Protein AF-A0AAP6B2T7-F1 (afdb_monomer_lite)

InterPro domains:
  IPR025153 Ead/Ea22-like protein [PF13935] (2-73)

Sequence (114 aa):
MSKIDYQALREASQNYQSTLAWYQENPDSPNAEQDCDAALAAFKREIRHREVDIIADLLDELEEVKQRIDEQESRTVKLPEPFKLAKSSSGLTYYYADEVNAALTAAGIRIEGE

Organism: Escherichia coli (NCBI:txid562)

Secondary structure (DSSP, 8-state):
-PPP-HHHHHHHHHHHHHHHHHHHH-TT-TTHHHHHHHHHHHHHHHHTT-HHHHHHHHHHHHHHHHHHHHHHHT----PPPPB--TT-TT---B--HHHHHHHHHHTT---S--

Radius of gyration: 27.39 Å; chains: 1; bounding box: 54×28×72 Å

Structure (mmCIF, N/CA/C/O backbone):
data_AF-A0AAP6B2T7-F1
#
_entry.id   AF-A0AAP6B2T7-F1
#
loop_
_atom_site.group_PDB
_atom_site.id
_atom_site.type_symbol
_atom_site.label_atom_id
_atom_site.label_alt_id
_atom_site.label_comp_id
_atom_site.label_asym_id
_atom_site.label_entity_id
_atom_site.label_seq_id
_atom_site.pdbx_PDB_ins_code
_atom_site.Cartn_x
_atom_site.Cartn_y
_atom_site.Cartn_z
_atom_site.occupancy
_atom_site.B_iso_or_equiv
_atom_site.auth_seq_id
_atom_site.auth_comp_id
_atom_site.auth_asym_id
_atom_site.auth_atom_id
_atom_site.pdbx_PDB_model_num
ATOM 1 N N . MET A 1 1 ? -6.205 -14.475 -16.520 1.00 48.47 1 MET A N 1
ATOM 2 C CA . MET A 1 1 ? -5.273 -13.327 -16.495 1.00 48.47 1 MET A CA 1
ATOM 3 C C . MET A 1 1 ? -3.991 -13.771 -15.807 1.00 48.47 1 MET A C 1
ATOM 5 O O . MET A 1 1 ? -4.085 -14.479 -14.813 1.00 48.47 1 MET A O 1
ATOM 9 N N . SER A 1 2 ? -2.806 -13.477 -16.357 1.00 58.38 2 SER A N 1
ATOM 10 C CA . SER A 1 2 ? -1.558 -13.808 -15.649 1.00 58.38 2 SER A CA 1
ATOM 11 C C . SER A 1 2 ? -1.433 -12.860 -14.461 1.00 58.38 2 SER A C 1
ATOM 13 O O . SER A 1 2 ? -1.486 -11.649 -14.655 1.00 58.38 2 SER A O 1
ATOM 15 N N . LYS A 1 3 ? -1.290 -13.423 -13.260 1.00 72.50 3 LYS A N 1
ATOM 16 C CA . LYS A 1 3 ? -1.132 -12.678 -12.009 1.00 72.50 3 LYS A CA 1
ATOM 17 C C . LYS A 1 3 ? 0.002 -11.654 -12.156 1.00 72.50 3 LYS A C 1
ATOM 19 O O . LYS A 1 3 ? 1.055 -12.000 -12.698 1.00 72.50 3 LYS A O 1
ATOM 24 N N . ILE A 1 4 ? -0.252 -10.404 -11.772 1.00 80.69 4 ILE A N 1
ATOM 25 C CA . ILE A 1 4 ? 0.774 -9.358 -11.700 1.00 80.69 4 ILE A CA 1
ATOM 26 C C . ILE A 1 4 ? 1.734 -9.737 -10.570 1.00 80.69 4 ILE A C 1
ATOM 28 O O . ILE A 1 4 ? 1.301 -10.130 -9.486 1.00 80.69 4 ILE A O 1
ATOM 32 N N . ASP A 1 5 ? 3.035 -9.667 -10.839 1.00 89.00 5 ASP A N 1
ATOM 33 C CA . ASP A 1 5 ? 4.061 -9.867 -9.820 1.00 89.00 5 ASP A CA 1
ATOM 34 C C . ASP A 1 5 ? 4.403 -8.512 -9.192 1.00 89.00 5 ASP A C 1
ATOM 36 O O . ASP A 1 5 ? 5.278 -7.782 -9.660 1.00 89.00 5 ASP A O 1
ATOM 40 N N . TYR A 1 6 ? 3.651 -8.141 -8.152 1.00 88.12 6 TYR A N 1
ATOM 41 C CA . TYR A 1 6 ? 3.850 -6.872 -7.448 1.00 88.12 6 TYR A CA 1
ATOM 42 C C . TYR A 1 6 ? 5.218 -6.775 -6.771 1.00 88.12 6 TYR A C 1
ATOM 44 O O . TYR A 1 6 ? 5.717 -5.667 -6.578 1.00 88.12 6 TYR A O 1
ATOM 52 N N . GLN A 1 7 ? 5.836 -7.907 -6.415 1.00 91.62 7 GLN A N 1
ATOM 53 C CA . GLN A 1 7 ? 7.166 -7.900 -5.820 1.00 91.62 7 GLN A CA 1
ATOM 54 C C . GLN A 1 7 ? 8.214 -7.537 -6.874 1.00 91.62 7 GLN A C 1
ATOM 56 O O . GLN A 1 7 ? 8.966 -6.587 -6.664 1.00 91.62 7 GLN A O 1
ATOM 61 N N . ALA A 1 8 ? 8.207 -8.213 -8.026 1.00 91.44 8 ALA A N 1
ATOM 62 C CA . ALA A 1 8 ? 9.114 -7.900 -9.130 1.00 91.44 8 ALA A CA 1
ATOM 63 C C . ALA A 1 8 ? 8.923 -6.461 -9.642 1.00 91.44 8 ALA A C 1
ATOM 65 O O . ALA A 1 8 ? 9.895 -5.733 -9.851 1.00 91.44 8 ALA A O 1
ATOM 66 N N . LEU A 1 9 ? 7.668 -6.006 -9.762 1.00 92.06 9 LEU A N 1
ATOM 67 C CA . LEU A 1 9 ? 7.348 -4.628 -10.142 1.00 92.06 9 LEU A CA 1
ATOM 68 C C . LEU A 1 9 ? 7.919 -3.614 -9.140 1.00 92.06 9 LEU A C 1
ATOM 70 O O . LEU A 1 9 ? 8.487 -2.594 -9.539 1.00 92.06 9 LEU A O 1
ATOM 74 N N . ARG A 1 10 ? 7.793 -3.898 -7.837 1.00 93.69 10 ARG A N 1
ATOM 75 C CA . ARG A 1 10 ? 8.327 -3.044 -6.773 1.00 93.69 10 ARG A CA 1
ATOM 76 C C . ARG A 1 10 ? 9.849 -2.994 -6.809 1.00 93.69 10 ARG A C 1
ATOM 78 O O . ARG A 1 10 ? 10.398 -1.896 -6.789 1.00 93.69 10 ARG A O 1
ATOM 85 N N . GLU A 1 11 ? 10.517 -4.136 -6.908 1.00 95.94 11 GLU A N 1
ATOM 86 C CA . GLU A 1 11 ? 11.979 -4.212 -6.997 1.00 95.94 11 GLU A CA 1
ATOM 87 C C . GLU A 1 11 ? 12.511 -3.445 -8.219 1.00 95.94 11 GLU A C 1
ATOM 89 O O . GLU A 1 11 ? 13.424 -2.626 -8.090 1.00 95.94 11 GLU A O 1
ATOM 94 N N . ALA A 1 12 ? 11.888 -3.616 -9.391 1.00 95.38 12 ALA A N 1
ATOM 95 C CA . ALA A 1 12 ? 12.267 -2.891 -10.602 1.00 95.38 12 ALA A CA 1
ATOM 96 C C . ALA A 1 12 ? 12.034 -1.373 -10.476 1.00 95.38 12 ALA A C 1
ATOM 98 O O . ALA A 1 12 ? 12.872 -0.583 -10.915 1.00 95.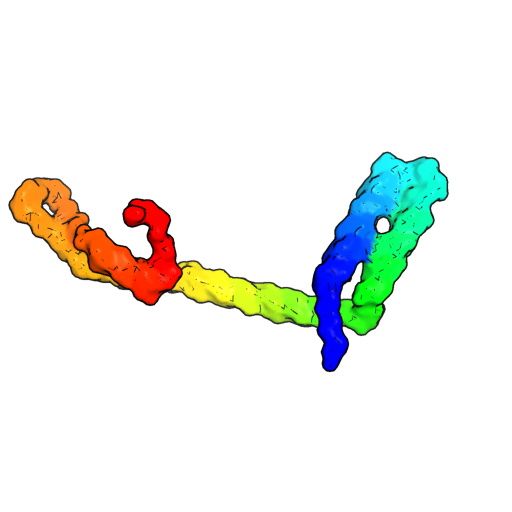38 12 ALA A O 1
ATOM 99 N N . SER A 1 13 ? 10.933 -0.958 -9.833 1.00 95.06 13 SER A N 1
ATOM 100 C CA . SER A 1 13 ? 10.644 0.459 -9.564 1.00 95.06 13 SER A CA 1
ATOM 101 C C . SER A 1 13 ? 11.682 1.098 -8.636 1.00 95.06 13 SER 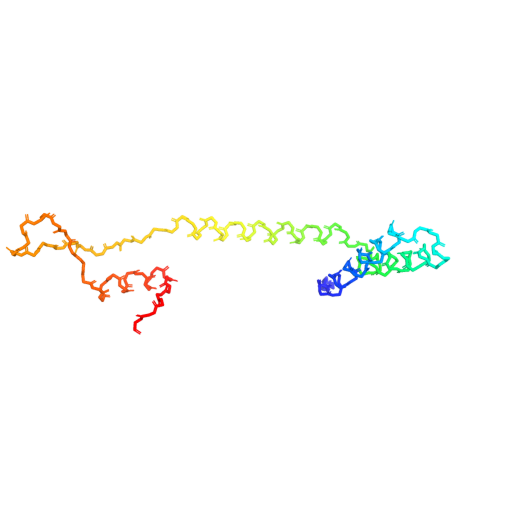A C 1
ATOM 103 O O . SER A 1 13 ? 12.157 2.198 -8.913 1.00 95.06 13 SER A O 1
ATOM 105 N N . GLN A 1 14 ? 12.085 0.390 -7.577 1.00 96.88 14 GLN A N 1
ATOM 106 C CA . GLN A 1 14 ? 13.089 0.847 -6.618 1.00 96.88 14 GLN A CA 1
ATOM 107 C C . GLN A 1 14 ? 14.466 0.957 -7.264 1.00 96.88 14 GLN A C 1
ATOM 109 O O . GLN A 1 14 ? 15.133 1.972 -7.088 1.00 96.88 14 GLN A O 1
ATOM 114 N N . ASN A 1 15 ? 14.862 -0.041 -8.057 1.00 96.56 15 ASN A N 1
ATOM 115 C CA . ASN A 1 15 ? 16.119 0.001 -8.795 1.00 96.56 15 ASN A CA 1
ATOM 116 C C . ASN A 1 15 ? 16.166 1.213 -9.738 1.00 96.56 15 ASN A C 1
ATOM 118 O O . ASN A 1 15 ? 17.103 2.000 -9.671 1.00 96.56 15 ASN A O 1
ATOM 122 N N . TYR A 1 16 ? 15.114 1.432 -10.538 1.00 96.38 16 TYR A N 1
ATOM 123 C CA . TYR A 1 16 ? 15.021 2.614 -11.400 1.00 96.38 16 TYR A CA 1
ATOM 124 C C . TYR A 1 16 ? 15.122 3.926 -10.612 1.00 96.38 16 TYR A C 1
ATOM 126 O O . TYR A 1 16 ? 15.890 4.805 -10.993 1.00 96.38 16 TYR A O 1
ATOM 134 N N . GLN A 1 17 ? 14.399 4.056 -9.497 1.00 96.81 17 GLN A N 1
ATOM 135 C CA . GLN A 1 17 ? 14.452 5.255 -8.656 1.00 96.81 17 GLN A CA 1
ATOM 136 C C . GLN A 1 17 ? 15.848 5.501 -8.072 1.00 96.81 17 GLN A C 1
ATOM 138 O O . GLN A 1 17 ? 16.319 6.637 -8.077 1.00 96.81 17 GLN A O 1
ATOM 143 N N . SER A 1 18 ? 16.524 4.454 -7.596 1.00 96.25 18 SER A N 1
ATOM 144 C CA . SER A 1 18 ? 17.889 4.554 -7.075 1.00 96.25 18 SER A CA 1
ATOM 145 C C . SER A 1 18 ? 18.892 4.941 -8.162 1.00 96.25 18 SER A C 1
ATOM 147 O O . SER A 1 18 ? 19.714 5.827 -7.938 1.00 96.25 18 SER A O 1
ATOM 149 N N . THR A 1 19 ? 18.810 4.336 -9.350 1.00 95.06 19 THR A N 1
ATOM 150 C CA . THR A 1 19 ? 19.701 4.672 -10.469 1.00 95.06 19 THR A CA 1
ATOM 151 C C . THR A 1 19 ? 19.439 6.080 -11.002 1.00 95.06 19 THR A C 1
ATOM 153 O O . THR A 1 19 ? 20.387 6.801 -11.300 1.00 95.06 19 THR A O 1
ATOM 156 N N . LEU A 1 20 ? 18.174 6.509 -11.060 1.00 94.50 20 LEU A N 1
ATOM 157 C CA . LEU A 1 20 ? 17.803 7.868 -11.452 1.00 94.50 20 LEU A CA 1
ATOM 158 C C . LEU A 1 20 ? 18.352 8.908 -10.469 1.00 94.50 20 LEU A C 1
ATOM 160 O O . LEU A 1 20 ? 18.917 9.909 -10.902 1.00 94.50 20 LEU A O 1
ATOM 164 N N . ALA A 1 21 ? 18.213 8.667 -9.162 1.00 95.31 21 ALA A N 1
ATOM 165 C CA . ALA A 1 21 ? 18.777 9.544 -8.139 1.00 95.31 21 ALA A CA 1
ATOM 166 C C . ALA A 1 21 ? 20.302 9.646 -8.286 1.00 95.31 21 ALA A C 1
ATOM 168 O O . ALA A 1 21 ? 20.855 10.743 -8.300 1.00 95.31 21 ALA A O 1
ATOM 169 N N . TRP A 1 22 ? 20.974 8.512 -8.501 1.00 93.44 22 TRP A N 1
ATOM 170 C CA . TRP A 1 22 ? 22.418 8.492 -8.708 1.00 93.44 22 TRP A CA 1
ATOM 171 C C . TRP A 1 22 ? 22.857 9.252 -9.968 1.00 93.44 22 TRP A C 1
ATOM 173 O O . TRP A 1 22 ? 23.825 10.010 -9.914 1.00 93.44 22 TRP A O 1
ATOM 183 N N . TYR A 1 23 ? 22.136 9.097 -11.084 1.00 92.38 23 TYR A N 1
ATOM 184 C CA . TYR A 1 23 ? 22.374 9.852 -12.318 1.00 92.38 23 TYR A CA 1
ATOM 185 C C . TYR A 1 23 ? 22.224 11.363 -12.107 1.00 92.38 23 TYR A C 1
ATOM 187 O O . TYR A 1 23 ? 23.071 12.135 -12.553 1.00 92.38 23 TYR A O 1
ATOM 195 N N . GLN A 1 24 ? 21.187 11.788 -11.380 1.00 92.19 24 GLN A N 1
ATOM 196 C CA . GLN A 1 24 ? 20.950 13.201 -11.069 1.00 92.19 24 GLN A CA 1
ATOM 197 C C . GLN A 1 24 ? 22.059 13.808 -10.199 1.00 92.19 24 GLN A C 1
ATOM 199 O O . GLN A 1 24 ? 22.398 14.978 -10.369 1.00 92.19 24 GLN A O 1
ATOM 204 N N . GLU A 1 25 ? 22.632 13.023 -9.287 1.00 93.56 25 GLU A N 1
ATOM 205 C CA . GLU A 1 25 ? 23.747 13.443 -8.432 1.00 93.56 25 GLU A CA 1
ATOM 206 C C . GLU A 1 25 ? 25.105 13.417 -9.151 1.00 93.56 25 GLU A C 1
ATOM 208 O O . GLU A 1 25 ? 26.018 14.145 -8.763 1.00 93.56 25 GLU A O 1
ATOM 213 N N . ASN A 1 26 ? 25.249 12.599 -10.200 1.00 91.12 26 ASN A N 1
ATOM 214 C CA . ASN A 1 26 ? 26.511 12.366 -10.907 1.00 91.12 26 ASN A CA 1
ATOM 215 C C . ASN A 1 26 ? 26.350 12.549 -12.433 1.00 91.12 26 ASN A C 1
ATOM 217 O O . ASN A 1 26 ? 26.587 11.601 -13.188 1.00 91.12 26 ASN A O 1
ATOM 221 N N . PRO A 1 27 ? 25.981 13.752 -12.917 1.00 82.94 27 PRO A N 1
ATOM 222 C CA . PRO A 1 27 ? 25.653 13.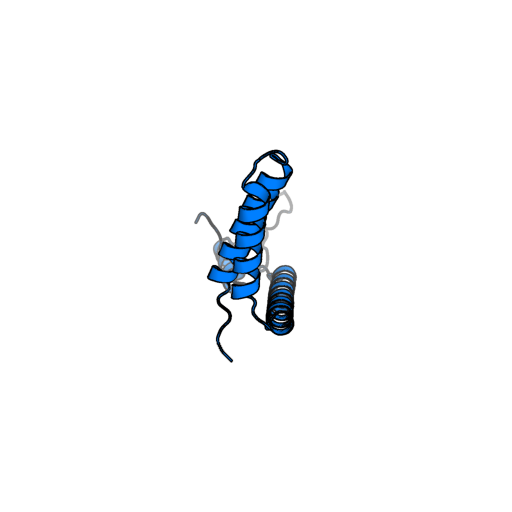976 -14.328 1.00 82.94 27 PRO A CA 1
ATOM 223 C C . PRO A 1 27 ? 26.852 13.816 -15.276 1.00 82.94 27 PRO A C 1
ATOM 225 O O . PRO A 1 27 ? 26.663 13.494 -16.444 1.00 82.94 27 PRO A O 1
ATOM 228 N N . ASP A 1 28 ? 28.081 14.003 -14.783 1.00 90.38 28 ASP A N 1
ATOM 229 C CA . ASP A 1 28 ? 29.317 13.843 -15.565 1.00 90.38 28 ASP A CA 1
ATOM 230 C C . ASP A 1 28 ? 29.779 12.378 -15.686 1.00 90.38 28 ASP A C 1
ATOM 232 O O . ASP A 1 28 ? 30.789 12.081 -16.329 1.00 90.38 28 ASP A O 1
ATOM 236 N N . SER A 1 29 ? 29.080 11.445 -15.032 1.00 87.25 29 SER A N 1
ATOM 237 C CA . SER A 1 29 ? 29.442 10.032 -15.061 1.00 87.25 29 SER A CA 1
ATOM 238 C C . SER A 1 29 ? 29.143 9.425 -16.439 1.00 87.25 29 SER A C 1
ATOM 240 O O . SER A 1 29 ? 28.001 9.468 -16.899 1.00 87.25 29 SER A O 1
ATOM 242 N N . PRO A 1 30 ? 30.132 8.786 -17.090 1.00 83.75 30 PRO A N 1
ATOM 243 C CA . PRO A 1 30 ? 30.013 8.330 -18.475 1.00 83.75 30 PRO A CA 1
ATOM 244 C C . PRO A 1 30 ? 28.982 7.210 -18.674 1.00 83.75 30 PRO A C 1
ATOM 246 O O . PRO A 1 30 ? 28.501 7.026 -19.787 1.00 83.75 30 PRO A O 1
ATOM 249 N N . ASN A 1 31 ? 28.644 6.470 -17.612 1.00 89.81 31 ASN A N 1
ATOM 250 C CA . ASN A 1 31 ? 27.731 5.325 -17.683 1.00 89.81 31 ASN A CA 1
ATOM 251 C C . ASN A 1 31 ? 26.353 5.612 -17.073 1.00 89.81 31 ASN A C 1
ATOM 253 O O . ASN A 1 31 ? 25.456 4.784 -17.184 1.00 89.81 31 ASN A O 1
ATOM 257 N N . ALA A 1 32 ? 26.164 6.766 -16.430 1.00 87.56 32 ALA A N 1
ATOM 258 C CA . ALA A 1 32 ? 24.973 7.003 -15.620 1.00 87.56 32 ALA A CA 1
ATOM 259 C C . ALA A 1 32 ? 23.678 7.086 -16.435 1.00 87.56 32 ALA A C 1
ATOM 261 O O . ALA A 1 32 ? 22.648 6.573 -16.000 1.00 87.56 32 ALA A O 1
ATOM 262 N N . GLU A 1 33 ? 23.742 7.660 -17.636 1.00 89.62 33 GLU A N 1
ATOM 263 C CA . GLU A 1 33 ? 22.621 7.662 -18.579 1.00 89.62 33 GLU A CA 1
ATOM 264 C C . GLU A 1 33 ? 22.270 6.232 -19.019 1.00 89.62 33 GLU A C 1
ATOM 266 O O . GLU A 1 33 ? 21.117 5.816 -18.920 1.00 89.62 33 GLU A O 1
ATOM 271 N N . GLN A 1 34 ? 23.278 5.439 -19.403 1.00 92.75 34 GLN A N 1
ATOM 272 C CA . GLN A 1 34 ? 23.090 4.055 -19.842 1.00 92.75 34 GLN A CA 1
ATOM 273 C C . GLN A 1 34 ? 22.511 3.162 -18.733 1.00 92.75 34 GLN A C 1
ATOM 275 O O . GLN A 1 34 ? 21.610 2.360 -18.993 1.00 92.75 34 GLN A O 1
ATOM 280 N N . ASP A 1 35 ? 23.011 3.291 -17.504 1.00 92.31 35 ASP A N 1
ATOM 281 C CA . ASP A 1 35 ? 22.526 2.524 -16.356 1.00 92.31 35 ASP A CA 1
ATOM 282 C C . ASP A 1 35 ? 21.076 2.905 -16.017 1.00 92.31 35 ASP A C 1
ATOM 284 O O . ASP A 1 35 ? 20.240 2.032 -15.757 1.00 92.31 35 ASP A O 1
ATOM 288 N N . CYS A 1 36 ? 20.744 4.199 -16.081 1.00 92.56 36 CYS A N 1
ATOM 289 C CA . CYS A 1 36 ? 19.387 4.693 -15.857 1.00 92.56 36 CYS A CA 1
ATOM 290 C C . CYS A 1 36 ? 18.411 4.192 -16.935 1.00 92.56 36 CYS A C 1
ATOM 292 O O . CYS A 1 36 ? 17.310 3.735 -16.609 1.00 92.56 36 CYS A O 1
ATOM 294 N N . ASP A 1 37 ? 18.818 4.204 -18.204 1.00 94.00 37 ASP A N 1
ATOM 295 C CA . ASP A 1 37 ? 18.025 3.672 -19.314 1.00 94.00 37 ASP A CA 1
ATOM 296 C C . ASP A 1 37 ? 17.795 2.163 -19.192 1.00 94.00 37 ASP A C 1
ATOM 298 O O . ASP A 1 37 ? 16.681 1.678 -19.425 1.00 94.00 37 ASP A O 1
ATOM 302 N N . ALA A 1 38 ? 18.815 1.409 -18.774 1.00 95.19 38 ALA A N 1
ATOM 303 C CA . ALA A 1 38 ? 18.692 -0.022 -18.524 1.00 95.19 38 ALA A CA 1
ATOM 304 C C . ALA A 1 38 ? 17.693 -0.314 -17.391 1.00 95.19 38 ALA A C 1
ATOM 306 O O . ALA A 1 38 ? 16.841 -1.199 -17.528 1.00 95.19 38 ALA A O 1
ATOM 307 N N . ALA A 1 39 ? 17.743 0.457 -16.301 1.00 95.25 39 ALA A N 1
ATOM 308 C CA . ALA A 1 39 ? 16.806 0.323 -15.190 1.00 95.25 39 ALA A CA 1
ATOM 309 C C . ALA A 1 39 ? 15.368 0.703 -15.596 1.00 95.25 39 ALA A C 1
ATOM 311 O O . ALA A 1 39 ? 14.417 -0.005 -15.252 1.00 95.25 39 ALA A O 1
ATOM 312 N N . LEU A 1 40 ? 15.197 1.756 -16.403 1.00 95.25 40 LEU A N 1
ATOM 313 C CA . LEU A 1 40 ? 13.895 2.145 -16.952 1.00 95.25 40 LEU A CA 1
ATOM 314 C C . LEU A 1 40 ? 13.324 1.069 -17.889 1.00 95.25 40 LEU A C 1
ATOM 316 O O . LEU A 1 40 ? 12.129 0.768 -17.840 1.00 95.25 40 LEU A O 1
ATOM 320 N N . ALA A 1 41 ? 14.162 0.474 -18.740 1.00 94.88 41 ALA A N 1
ATOM 321 C CA . ALA A 1 41 ? 13.762 -0.613 -19.627 1.00 94.88 41 ALA A CA 1
ATOM 322 C C . ALA A 1 41 ? 13.339 -1.863 -18.840 1.00 94.88 41 ALA A C 1
ATOM 324 O O . ALA A 1 41 ? 12.339 -2.493 -19.191 1.00 94.88 41 ALA A O 1
ATOM 325 N N . ALA A 1 42 ? 14.052 -2.195 -17.759 1.00 94.19 42 ALA A N 1
ATOM 326 C CA . ALA A 1 42 ? 13.681 -3.282 -16.857 1.00 94.19 42 ALA A CA 1
ATOM 327 C C . ALA A 1 42 ? 12.323 -3.023 -16.185 1.00 94.19 42 ALA A C 1
ATOM 329 O O . ALA A 1 42 ? 11.452 -3.887 -16.219 1.00 94.19 42 ALA A O 1
ATOM 330 N N . PHE A 1 43 ? 12.084 -1.813 -15.672 1.00 93.81 43 PHE A N 1
ATOM 331 C CA . PHE A 1 43 ? 10.793 -1.455 -15.079 1.00 93.81 43 PHE A CA 1
ATOM 332 C C . PHE A 1 43 ? 9.633 -1.553 -16.084 1.00 93.81 43 PHE A C 1
ATOM 334 O O . PHE A 1 43 ? 8.611 -2.184 -15.807 1.00 93.81 43 PHE A O 1
ATOM 341 N N . LYS A 1 44 ? 9.810 -1.019 -17.300 1.00 93.00 44 LYS A N 1
ATOM 342 C CA . LYS A 1 44 ? 8.818 -1.150 -18.383 1.00 93.00 44 LYS A CA 1
ATOM 343 C C . LYS A 1 44 ? 8.565 -2.608 -18.770 1.00 93.00 44 LYS A C 1
ATOM 345 O O . LYS A 1 44 ? 7.441 -2.965 -19.115 1.00 93.00 44 LYS A O 1
ATOM 350 N N . ARG A 1 45 ? 9.588 -3.464 -18.706 1.00 91.88 45 ARG A N 1
ATOM 351 C CA . ARG A 1 45 ? 9.463 -4.899 -18.991 1.00 91.88 45 ARG A CA 1
ATOM 352 C C . ARG A 1 45 ? 8.576 -5.616 -17.973 1.00 91.88 45 ARG A C 1
ATOM 354 O O . ARG A 1 45 ? 7.857 -6.525 -18.381 1.00 91.88 45 ARG A O 1
ATOM 361 N N . GLU A 1 46 ? 8.594 -5.205 -16.708 1.00 90.94 46 GLU A N 1
ATOM 362 C CA . GLU A 1 46 ? 7.703 -5.765 -15.683 1.00 90.94 46 GLU A CA 1
ATOM 363 C C . GLU A 1 46 ? 6.243 -5.343 -15.903 1.00 90.94 46 GLU A C 1
ATOM 365 O O . GLU A 1 46 ? 5.328 -6.167 -15.820 1.00 90.94 46 GLU A O 1
ATOM 370 N N . ILE A 1 47 ? 6.019 -4.084 -16.292 1.00 90.50 47 ILE A N 1
ATOM 371 C CA . ILE A 1 47 ? 4.684 -3.538 -16.589 1.00 90.50 47 ILE A CA 1
ATOM 372 C C . ILE A 1 47 ? 4.088 -4.141 -17.876 1.00 90.50 47 ILE A C 1
ATOM 374 O O . ILE A 1 47 ? 2.905 -4.494 -17.930 1.00 90.50 47 ILE A O 1
ATOM 378 N N . ARG A 1 48 ? 4.907 -4.312 -18.921 1.00 88.25 48 ARG A N 1
ATOM 379 C CA . ARG A 1 48 ? 4.508 -4.747 -20.272 1.00 88.25 48 ARG A CA 1
ATOM 380 C C . ARG A 1 48 ? 3.470 -3.821 -20.919 1.00 88.25 48 ARG A C 1
ATOM 382 O O . ARG A 1 48 ? 3.828 -2.755 -21.389 1.00 88.25 48 ARG A O 1
ATOM 389 N N . HIS A 1 49 ? 2.223 -4.278 -21.009 1.00 86.88 49 HIS A N 1
ATOM 390 C CA . HIS A 1 49 ? 1.071 -3.562 -21.574 1.00 86.88 49 HIS A CA 1
ATOM 391 C C . HIS A 1 49 ? -0.103 -3.589 -20.588 1.00 86.88 49 HIS A C 1
ATOM 393 O O . HIS A 1 49 ? -1.263 -3.676 -20.984 1.00 86.88 49 HIS A O 1
ATOM 399 N N . ARG A 1 50 ? 0.218 -3.682 -19.293 1.00 88.31 50 ARG A N 1
ATOM 400 C CA . ARG A 1 50 ? -0.742 -3.856 -18.199 1.00 88.31 50 ARG A CA 1
ATOM 401 C C . ARG A 1 50 ? -0.831 -2.618 -17.326 1.00 88.31 50 ARG A C 1
ATOM 403 O O . ARG A 1 50 ? -1.262 -2.719 -16.190 1.00 88.31 50 ARG A O 1
ATOM 410 N N . GLU A 1 51 ? -0.410 -1.462 -17.827 1.00 90.25 51 GLU A N 1
ATOM 411 C CA . GLU A 1 51 ? -0.470 -0.189 -17.112 1.00 90.25 51 GLU A CA 1
ATOM 412 C C . GLU A 1 51 ? -1.875 0.043 -16.555 1.00 90.25 51 GLU A C 1
ATOM 414 O O . GLU A 1 51 ? -2.038 0.310 -15.370 1.00 90.25 51 GLU A O 1
ATOM 419 N N . VAL A 1 52 ? -2.886 -0.111 -17.414 1.00 90.31 52 VAL A N 1
ATOM 420 C CA . VAL A 1 52 ? -4.289 0.124 -17.061 1.00 90.31 52 VAL A CA 1
ATOM 421 C C . VAL A 1 52 ? -4.782 -0.903 -16.045 1.00 90.31 52 VAL A C 1
ATOM 423 O O . VAL A 1 52 ? -5.419 -0.511 -15.075 1.00 90.31 52 VAL A O 1
ATOM 426 N N . ASP A 1 53 ? -4.440 -2.181 -16.226 1.00 89.62 53 ASP A N 1
ATOM 427 C CA . ASP A 1 53 ? -4.836 -3.258 -15.309 1.00 89.62 53 ASP A CA 1
ATOM 428 C C . ASP A 1 53 ? -4.192 -3.073 -13.926 1.00 89.62 53 ASP A C 1
ATOM 430 O O . ASP A 1 53 ? -4.873 -3.136 -12.912 1.00 89.62 53 ASP A O 1
ATOM 434 N N . ILE A 1 54 ? -2.889 -2.766 -13.878 1.00 89.75 54 ILE A N 1
ATOM 435 C CA . ILE A 1 54 ? -2.156 -2.506 -12.631 1.00 89.75 54 ILE A CA 1
ATOM 436 C C . ILE A 1 54 ? -2.759 -1.303 -11.901 1.00 89.75 54 ILE A C 1
ATOM 438 O O . ILE A 1 54 ? -2.918 -1.346 -10.685 1.00 89.75 54 ILE A O 1
ATOM 442 N N . ILE A 1 55 ? -3.077 -0.223 -12.622 1.00 91.94 55 ILE A N 1
ATOM 443 C CA . ILE A 1 55 ? -3.679 0.973 -12.022 1.00 91.94 55 ILE A CA 1
ATOM 444 C C . ILE A 1 55 ? -5.083 0.665 -11.496 1.00 91.94 55 ILE A C 1
ATOM 446 O O . ILE A 1 55 ? -5.400 1.099 -10.393 1.00 91.94 55 ILE A O 1
ATOM 450 N N . ALA A 1 56 ? -5.905 -0.067 -12.252 1.00 92.75 56 ALA A N 1
ATOM 451 C CA . ALA A 1 56 ? -7.245 -0.457 -11.821 1.00 92.75 56 ALA A CA 1
ATOM 452 C C . ALA A 1 56 ? -7.192 -1.329 -10.557 1.00 92.75 56 ALA A C 1
ATOM 454 O O . ALA A 1 56 ? -7.799 -0.961 -9.556 1.00 92.75 56 ALA A O 1
ATOM 455 N N . ASP A 1 57 ? -6.374 -2.387 -10.558 1.00 90.69 57 ASP A N 1
ATOM 456 C CA . ASP A 1 57 ? -6.217 -3.281 -9.406 1.00 90.69 57 ASP A CA 1
ATOM 457 C C . ASP A 1 57 ? -5.736 -2.511 -8.159 1.00 90.69 57 ASP A C 1
ATOM 459 O O . ASP A 1 57 ? -6.254 -2.699 -7.061 1.00 90.69 57 ASP A O 1
ATOM 463 N N . LEU A 1 58 ? -4.777 -1.586 -8.313 1.00 91.75 58 LEU A N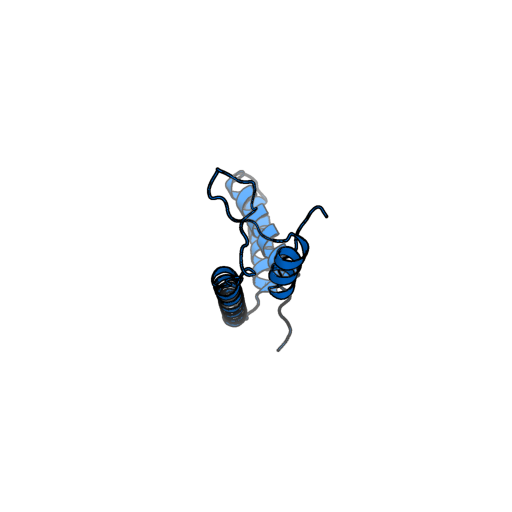 1
ATOM 464 C CA . LEU A 1 58 ? -4.296 -0.756 -7.201 1.00 91.75 58 LEU A CA 1
ATOM 465 C C . LEU A 1 58 ? -5.357 0.225 -6.681 1.00 91.75 58 LEU A C 1
ATOM 467 O O . LEU A 1 58 ? -5.359 0.538 -5.491 1.00 91.75 58 LEU A O 1
ATOM 471 N N . LEU A 1 59 ? -6.222 0.755 -7.550 1.00 95.50 59 LEU A N 1
ATOM 472 C CA . LEU A 1 59 ? -7.316 1.637 -7.136 1.00 95.50 59 LEU A CA 1
ATOM 473 C C . LEU A 1 59 ? -8.382 0.865 -6.354 1.00 95.50 59 LEU A C 1
ATOM 475 O O . LEU A 1 59 ? -8.809 1.358 -5.309 1.00 95.50 59 LEU A O 1
ATOM 479 N N . ASP A 1 60 ? -8.731 -0.338 -6.806 1.00 94.50 60 ASP A N 1
ATOM 480 C CA . ASP A 1 60 ? -9.670 -1.225 -6.115 1.00 94.50 60 ASP A CA 1
ATOM 481 C C . ASP A 1 60 ? -9.119 -1.624 -4.733 1.00 94.50 60 ASP A C 1
ATOM 483 O O . ASP A 1 60 ? -9.797 -1.456 -3.718 1.00 94.50 60 ASP A O 1
ATOM 487 N N . GLU A 1 61 ? -7.847 -2.040 -4.648 1.00 93.06 61 GLU A N 1
ATOM 488 C CA . GLU A 1 61 ? -7.189 -2.349 -3.368 1.00 93.06 61 GLU A CA 1
ATOM 489 C C . GLU A 1 61 ? -7.174 -1.141 -2.412 1.00 93.06 61 GLU A C 1
ATOM 491 O O . GLU A 1 61 ? -7.381 -1.284 -1.202 1.00 93.06 61 GLU A O 1
ATOM 496 N N . LEU A 1 62 ? -6.940 0.071 -2.930 1.00 95.38 62 LEU A N 1
ATOM 497 C CA . LEU A 1 62 ? -6.970 1.297 -2.130 1.00 95.38 62 LEU A CA 1
ATOM 498 C C . LEU A 1 62 ? -8.373 1.615 -1.606 1.00 95.38 62 LEU A C 1
ATOM 500 O O . LEU A 1 62 ? -8.498 2.085 -0.472 1.00 95.38 62 LEU A O 1
ATOM 504 N N . GLU A 1 63 ? -9.411 1.403 -2.412 1.00 96.69 63 GLU A N 1
ATOM 505 C CA . GLU A 1 63 ? -10.801 1.598 -2.000 1.00 96.69 63 GLU A CA 1
ATOM 506 C C . GLU A 1 63 ? -11.201 0.586 -0.920 1.00 96.69 63 GLU A C 1
ATOM 508 O O . GLU A 1 63 ? -11.699 0.990 0.133 1.00 96.69 63 GLU A O 1
ATOM 513 N N . GLU A 1 64 ? -10.870 -0.695 -1.101 1.00 95.88 64 GLU A N 1
ATOM 514 C CA . GLU A 1 64 ? -11.113 -1.739 -0.099 1.00 95.88 64 GLU A CA 1
ATOM 515 C C . GLU A 1 64 ? -10.413 -1.439 1.235 1.00 95.88 64 GLU A C 1
ATOM 517 O O . GLU A 1 64 ? -10.995 -1.598 2.314 1.00 95.88 64 GLU A O 1
ATOM 522 N N . VAL A 1 65 ? -9.156 -0.986 1.193 1.00 96.38 65 VAL A N 1
ATOM 523 C CA . VAL A 1 65 ? -8.409 -0.625 2.405 1.00 96.38 65 VAL A CA 1
ATOM 524 C C . VAL A 1 65 ? -9.032 0.584 3.097 1.00 96.38 65 VAL A C 1
ATOM 526 O O . VAL A 1 65 ? -9.183 0.557 4.319 1.00 96.38 65 VAL A O 1
ATOM 529 N N . LYS A 1 66 ? -9.423 1.625 2.352 1.00 96.00 66 LYS A N 1
ATOM 530 C CA . LYS A 1 66 ? -10.103 2.798 2.923 1.00 96.00 66 LYS A CA 1
ATOM 531 C C . LYS A 1 66 ? -11.419 2.416 3.580 1.00 96.00 66 LYS A C 1
ATOM 533 O O . LYS A 1 66 ? -11.640 2.785 4.726 1.00 96.00 66 LYS A O 1
ATOM 538 N N . GLN A 1 67 ? -12.234 1.608 2.908 1.00 95.12 67 GLN A N 1
ATOM 539 C CA . GLN A 1 67 ? -13.493 1.134 3.469 1.00 95.12 67 GLN A CA 1
ATOM 540 C C . GLN A 1 67 ? -13.269 0.371 4.780 1.00 95.12 67 GLN A C 1
ATOM 542 O O . GLN A 1 67 ? -13.962 0.611 5.764 1.00 95.12 67 GLN A O 1
ATOM 547 N N . ARG A 1 68 ? -12.260 -0.505 4.838 1.00 93.81 68 ARG A N 1
ATOM 548 C CA . ARG A 1 68 ? -11.912 -1.227 6.070 1.00 93.81 68 ARG A CA 1
ATOM 549 C C . ARG A 1 68 ? -11.436 -0.303 7.192 1.00 93.81 68 ARG A C 1
ATOM 551 O O . ARG A 1 68 ? -11.706 -0.599 8.355 1.00 93.81 68 ARG A O 1
ATOM 558 N N . ILE A 1 69 ? -10.721 0.776 6.866 1.00 94.25 69 ILE A N 1
ATOM 559 C CA . ILE A 1 69 ? -10.310 1.798 7.838 1.00 94.25 69 ILE A CA 1
ATOM 560 C C . ILE A 1 69 ? -11.541 2.531 8.366 1.00 94.25 69 ILE A C 1
ATOM 562 O O . ILE A 1 69 ? -11.728 2.558 9.576 1.00 94.25 69 ILE A O 1
ATOM 566 N N . ASP A 1 70 ? -12.418 3.023 7.493 1.00 93.44 70 ASP A N 1
ATOM 567 C CA . ASP A 1 70 ? -13.645 3.729 7.883 1.00 93.44 70 ASP A CA 1
ATOM 568 C C . ASP A 1 70 ? -14.563 2.833 8.736 1.00 93.44 70 ASP A C 1
ATOM 570 O O . ASP A 1 70 ? -15.104 3.239 9.771 1.00 93.44 70 ASP A O 1
ATOM 574 N N . GLU A 1 71 ? -14.702 1.563 8.353 1.00 90.38 71 GLU A N 1
ATOM 575 C CA . GLU A 1 71 ? -15.412 0.555 9.138 1.00 90.38 71 GLU A CA 1
ATOM 576 C C . GLU A 1 71 ? -14.770 0.338 10.505 1.00 90.38 71 GLU A C 1
ATOM 578 O O . GLU A 1 71 ? -15.483 0.098 11.472 1.00 90.38 71 GLU A O 1
ATOM 583 N N . GLN A 1 72 ? -13.443 0.391 10.612 1.00 89.06 72 GLN A N 1
ATOM 584 C CA . GLN A 1 72 ? -12.741 0.229 11.880 1.00 89.06 72 GLN A CA 1
ATOM 585 C C . GLN A 1 72 ? -12.825 1.487 12.755 1.00 89.06 72 GLN A C 1
ATOM 587 O O . GLN A 1 72 ? -13.008 1.357 13.963 1.00 89.06 72 GLN A O 1
ATOM 592 N N . GLU A 1 73 ? -12.740 2.680 12.168 1.00 89.69 73 GLU A N 1
ATOM 593 C CA . GLU A 1 73 ? -12.846 3.968 12.865 1.00 89.69 73 GLU A CA 1
ATOM 594 C C . GLU A 1 73 ? -14.273 4.259 13.347 1.00 89.69 73 GLU A C 1
ATOM 596 O O . GLU A 1 73 ? -14.464 4.872 14.395 1.00 89.69 73 GLU A O 1
ATOM 601 N N . SER A 1 74 ? -15.288 3.770 12.631 1.00 87.69 74 SER A N 1
ATOM 602 C CA . SER A 1 74 ? -16.695 3.892 13.034 1.00 87.69 74 SER A CA 1
ATOM 603 C C . SER A 1 74 ? -17.126 2.888 14.114 1.00 87.69 74 SER A C 1
ATOM 605 O O . SER A 1 74 ? -18.242 2.988 14.640 1.00 87.69 74 SER A O 1
ATOM 607 N N . ARG A 1 75 ? -16.269 1.923 14.491 1.00 87.31 75 ARG A N 1
ATOM 608 C CA . ARG A 1 75 ? -16.589 0.959 15.555 1.00 87.31 75 ARG A CA 1
ATOM 609 C C . ARG A 1 75 ? -16.769 1.676 16.881 1.00 87.31 75 ARG A C 1
ATOM 611 O O . ARG A 1 75 ? -15.906 2.401 17.361 1.00 87.31 75 ARG A O 1
ATOM 618 N N . THR A 1 76 ? -17.891 1.380 17.521 1.00 88.25 76 THR A N 1
ATOM 619 C CA . THR A 1 76 ? -18.186 1.810 18.884 1.00 88.25 76 THR A CA 1
ATOM 620 C C . THR A 1 76 ? -18.316 0.584 19.776 1.00 88.25 76 THR A C 1
ATOM 622 O O . THR A 1 76 ? -18.879 -0.436 19.374 1.00 88.25 76 THR A O 1
ATOM 625 N N . VAL A 1 77 ? -17.790 0.673 20.997 1.00 91.25 77 VAL A N 1
ATOM 626 C CA . VAL A 1 77 ? -17.931 -0.382 22.005 1.00 91.25 77 VAL A CA 1
ATOM 627 C C . VAL A 1 77 ? -18.964 0.059 23.024 1.00 91.25 77 VAL A C 1
ATOM 629 O O . VAL A 1 77 ? -18.834 1.115 23.642 1.00 91.25 77 VAL A O 1
ATOM 632 N N . LYS A 1 78 ? -20.000 -0.759 23.206 1.00 91.88 78 LYS A N 1
ATOM 633 C CA . LYS A 1 78 ? -20.945 -0.577 24.307 1.00 91.88 78 LYS A CA 1
ATOM 634 C C . LYS A 1 78 ? -20.316 -1.139 25.574 1.00 91.88 78 LYS A C 1
ATOM 636 O O . LYS A 1 78 ? -20.101 -2.344 25.668 1.00 91.88 78 LYS A O 1
ATOM 641 N N . LEU A 1 79 ? -20.012 -0.257 26.518 1.00 92.25 79 LEU A N 1
ATOM 642 C CA . LEU A 1 79 ? -19.513 -0.648 27.832 1.00 92.25 79 LEU A CA 1
ATOM 643 C C . LEU A 1 79 ? -20.648 -1.217 28.704 1.00 92.25 79 LEU A C 1
ATOM 645 O O . LEU A 1 79 ? -21.811 -0.857 28.488 1.00 92.25 79 LEU A O 1
ATOM 649 N N . PRO A 1 80 ? -20.323 -2.100 29.668 1.00 93.00 80 PRO A N 1
ATOM 650 C CA . PRO A 1 80 ? -21.285 -2.599 30.651 1.00 93.00 80 PRO A CA 1
ATOM 651 C C . PRO A 1 80 ? -21.840 -1.465 31.524 1.00 93.00 80 PRO A C 1
ATOM 653 O O . PRO A 1 80 ? -21.312 -0.350 31.529 1.00 93.00 80 PRO A O 1
ATOM 656 N N . GLU A 1 81 ? -22.914 -1.735 32.269 1.00 92.94 81 GLU A N 1
ATOM 657 C CA . GLU A 1 81 ? -23.489 -0.724 33.158 1.00 92.94 81 GLU A CA 1
ATOM 658 C C . GLU A 1 81 ? -22.497 -0.338 34.270 1.00 92.94 81 GLU A C 1
ATOM 660 O O . GLU A 1 81 ? -22.003 -1.207 34.992 1.00 92.94 81 GLU A O 1
ATOM 665 N N . PRO A 1 82 ? -22.202 0.962 34.449 1.00 92.56 82 PRO A N 1
ATOM 666 C CA . PRO A 1 82 ? -21.349 1.399 35.539 1.00 92.56 82 PRO A CA 1
ATOM 667 C C . PRO A 1 82 ? -22.061 1.296 36.891 1.00 92.56 82 PRO A C 1
ATOM 669 O O . PRO A 1 82 ? -23.263 1.540 37.006 1.00 92.56 82 PRO A O 1
ATOM 672 N N . PHE A 1 83 ? -21.293 1.073 37.956 1.00 88.81 83 PHE A N 1
ATOM 673 C CA . PHE A 1 83 ? -21.797 1.063 39.330 1.00 88.81 83 PHE A CA 1
ATOM 674 C C . PHE A 1 83 ? -21.143 2.142 40.204 1.00 88.81 83 PHE A C 1
ATOM 676 O O . PHE A 1 83 ? -20.110 2.726 39.868 1.00 88.81 83 PHE A O 1
ATOM 683 N N . LYS A 1 84 ? -21.760 2.426 41.358 1.00 88.38 84 LYS A N 1
ATOM 684 C CA . LYS A 1 84 ? -21.242 3.362 42.370 1.00 88.38 84 LYS A CA 1
ATOM 685 C C . LYS A 1 84 ? -20.767 2.606 43.602 1.00 88.38 84 LYS A C 1
ATOM 687 O O . LYS A 1 84 ? -21.459 1.720 44.097 1.00 88.38 84 LYS A O 1
ATOM 692 N N . LEU A 1 85 ? -19.620 3.000 44.148 1.00 84.94 85 LEU A N 1
ATOM 693 C CA . LEU A 1 85 ? -19.127 2.456 45.410 1.00 84.94 85 LEU A CA 1
ATOM 694 C C . LEU A 1 85 ? -19.766 3.200 46.586 1.00 84.94 85 LEU A C 1
ATOM 696 O O . LEU A 1 85 ? -19.647 4.417 46.705 1.00 84.94 85 LEU A O 1
ATOM 700 N N . ALA A 1 86 ? -20.396 2.464 47.506 1.00 78.69 86 ALA A N 1
ATOM 701 C CA . ALA A 1 86 ? -21.135 3.034 48.640 1.00 78.69 86 ALA A CA 1
ATOM 702 C C . ALA A 1 86 ? -20.287 3.925 49.576 1.00 78.69 86 ALA A C 1
ATOM 704 O O . ALA A 1 86 ? -20.837 4.720 50.333 1.00 78.69 86 ALA A O 1
ATOM 705 N N . LYS A 1 87 ? -18.953 3.806 49.532 1.00 71.38 87 LYS A N 1
ATOM 706 C CA . LYS A 1 87 ? -18.014 4.634 50.307 1.00 71.38 87 LYS A CA 1
ATOM 707 C C . LYS A 1 87 ? -17.277 5.694 49.484 1.00 71.38 87 LYS A C 1
ATOM 709 O O . LYS A 1 87 ? -16.457 6.411 50.051 1.00 71.38 87 LYS A O 1
ATOM 714 N N . SER A 1 88 ? -17.536 5.818 48.179 1.00 67.38 88 SER A N 1
ATOM 715 C CA . SER A 1 88 ? -16.922 6.880 47.380 1.00 67.38 88 SER A CA 1
ATOM 716 C C . SER A 1 88 ? -17.734 8.166 47.525 1.00 67.38 88 SER A C 1
ATOM 718 O O . SER A 1 88 ? -18.798 8.320 46.927 1.00 67.38 88 SER A O 1
ATOM 7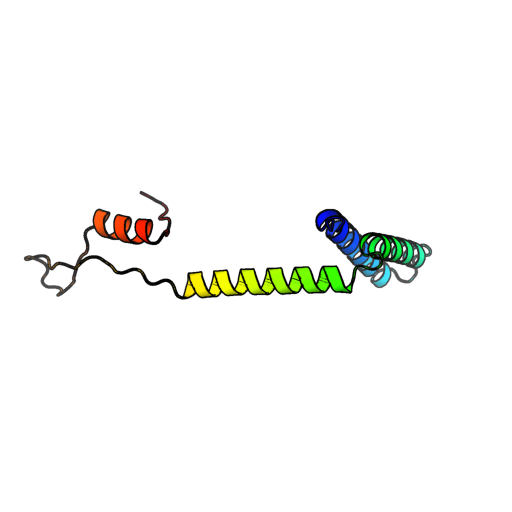20 N N . SER A 1 89 ? -17.221 9.115 48.302 1.00 63.06 89 SER A N 1
ATOM 721 C CA . SER A 1 89 ? -17.757 10.479 48.409 1.00 63.06 89 SER A CA 1
ATOM 722 C C . SER A 1 89 ? -17.506 11.332 47.153 1.00 63.06 89 SER A C 1
ATOM 724 O O . SER A 1 89 ? -17.990 12.456 47.069 1.00 63.06 89 SER A O 1
ATOM 726 N N . SER A 1 90 ? -16.778 10.804 46.166 1.00 73.81 90 SER A N 1
ATOM 727 C CA . SER A 1 90 ? -16.305 11.507 44.968 1.00 73.81 90 SER A CA 1
ATOM 728 C C . SER A 1 90 ? -17.265 11.491 43.770 1.00 73.81 90 SER A C 1
ATOM 730 O O . SER A 1 90 ? -16.954 12.096 42.751 1.00 73.81 90 SER A O 1
ATOM 732 N N . GLY A 1 91 ? -18.417 10.810 43.850 1.00 80.19 91 GLY A N 1
ATOM 733 C CA . GLY A 1 91 ? -19.386 10.743 42.741 1.00 80.19 91 GLY A CA 1
ATOM 734 C C . GLY A 1 91 ? -18.905 9.966 41.505 1.00 80.19 91 GLY A C 1
ATOM 735 O O . GLY A 1 91 ? -19.569 10.001 40.470 1.00 80.19 91 GLY A O 1
ATOM 736 N N . LEU A 1 92 ? -17.775 9.263 41.613 1.00 85.94 92 LEU A N 1
ATOM 737 C CA . LEU A 1 92 ? -17.199 8.453 40.544 1.00 85.94 92 LEU A CA 1
ATOM 738 C C . LEU A 1 92 ? -18.039 7.198 40.278 1.00 85.94 92 LEU A C 1
ATOM 740 O O . LEU A 1 92 ? -18.683 6.647 41.174 1.00 85.94 92 LEU A O 1
ATOM 744 N N . THR A 1 93 ? -18.005 6.751 39.029 1.00 88.75 93 THR A N 1
ATOM 745 C CA . THR A 1 93 ? -18.590 5.486 38.585 1.00 88.75 93 THR A CA 1
ATOM 746 C C . THR A 1 93 ? -17.482 4.537 38.155 1.00 88.75 93 THR A C 1
ATOM 748 O O . THR A 1 93 ? -16.444 4.971 37.658 1.00 88.75 93 THR A O 1
ATOM 751 N N . TYR A 1 94 ? -17.690 3.250 38.404 1.00 90.44 94 TYR A N 1
ATOM 752 C CA . TYR A 1 94 ? -16.702 2.199 38.203 1.00 90.44 94 TYR A CA 1
ATOM 753 C C . TYR A 1 94 ? -17.272 1.114 37.296 1.00 90.44 94 TYR A C 1
ATOM 755 O O . TYR A 1 94 ? -18.487 0.927 37.232 1.00 90.44 94 TYR A O 1
ATOM 763 N N . TYR A 1 95 ? -16.375 0.391 36.633 1.00 93.25 95 TYR A N 1
ATOM 764 C CA . TYR A 1 95 ? -16.690 -0.784 35.831 1.00 93.25 95 TYR A CA 1
ATOM 765 C C . TYR A 1 95 ? -15.920 -1.984 36.374 1.00 93.25 95 TYR A C 1
ATOM 767 O O . TYR A 1 95 ? -14.823 -1.823 36.918 1.00 93.25 95 TYR A O 1
ATOM 775 N N . TYR A 1 96 ? -16.476 -3.183 36.218 1.00 92.50 96 TYR A N 1
ATOM 776 C CA . TYR A 1 96 ? -15.722 -4.407 36.455 1.00 92.50 96 TYR A CA 1
ATOM 777 C C . TYR A 1 96 ? -14.753 -4.634 35.294 1.00 92.50 96 TYR A C 1
ATOM 779 O O . TYR A 1 96 ? -15.154 -4.588 34.131 1.00 92.50 96 TYR A O 1
ATOM 787 N N . ALA A 1 97 ? -13.477 -4.862 35.614 1.00 92.31 97 ALA A N 1
ATOM 788 C CA . ALA A 1 97 ? -12.427 -5.038 34.612 1.00 92.31 97 ALA A CA 1
ATOM 789 C C . ALA A 1 97 ? -12.749 -6.200 33.659 1.00 92.31 97 ALA A C 1
ATOM 791 O O . ALA A 1 97 ? -12.712 -6.008 32.448 1.00 92.31 97 ALA A O 1
ATOM 792 N N . ASP A 1 98 ? -13.182 -7.345 34.196 1.00 92.75 98 ASP A N 1
ATOM 793 C CA . ASP A 1 98 ? -13.531 -8.532 33.403 1.00 92.75 98 ASP A CA 1
ATOM 794 C C . ASP A 1 98 ? -14.658 -8.251 32.392 1.00 92.75 98 ASP A C 1
ATOM 796 O O . ASP A 1 98 ? -14.607 -8.707 31.252 1.00 92.75 98 ASP A O 1
ATOM 800 N N . GLU A 1 99 ? -15.666 -7.458 32.774 1.00 94.06 99 GLU A N 1
ATOM 801 C CA . GLU A 1 99 ? -16.800 -7.121 31.901 1.00 94.06 99 GLU A CA 1
ATOM 802 C C . GLU A 1 99 ? -16.407 -6.127 30.800 1.00 94.06 99 GLU A C 1
ATOM 804 O O . GLU A 1 99 ? -16.867 -6.238 29.662 1.00 94.06 99 GLU A O 1
ATOM 809 N N . VAL A 1 100 ? -15.527 -5.171 31.113 1.00 93.44 100 VAL A N 1
ATOM 810 C CA . VAL A 1 100 ? -14.962 -4.247 30.118 1.00 93.44 100 VAL A CA 1
ATOM 811 C C . VAL A 1 100 ? -14.057 -5.003 29.149 1.00 93.44 100 VAL A C 1
ATOM 813 O O . VAL A 1 100 ? -14.189 -4.828 27.938 1.00 93.44 100 VAL A O 1
ATOM 816 N N . ASN A 1 101 ? -13.199 -5.889 29.653 1.00 92.81 101 ASN A N 1
ATOM 817 C CA . ASN A 1 101 ? -12.313 -6.709 28.830 1.00 92.81 101 ASN A CA 1
ATOM 818 C C . ASN A 1 101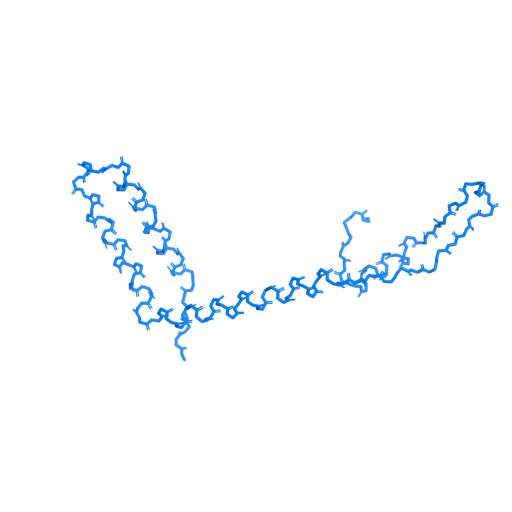 ? -13.118 -7.650 27.928 1.00 92.81 101 ASN A C 1
ATOM 820 O O . ASN A 1 101 ? -12.807 -7.775 26.741 1.00 92.81 101 ASN A O 1
ATOM 824 N N . ALA A 1 102 ? -14.205 -8.236 28.438 1.00 92.38 102 ALA A N 1
ATOM 825 C CA . ALA A 1 102 ? -15.135 -9.028 27.641 1.00 92.38 102 ALA A CA 1
ATOM 826 C C . ALA A 1 102 ? -15.803 -8.195 26.533 1.00 92.38 102 ALA A C 1
ATOM 828 O O . ALA A 1 102 ? -15.853 -8.643 25.387 1.00 92.38 102 ALA A O 1
ATOM 829 N N . ALA A 1 103 ? -16.267 -6.975 26.832 1.00 93.19 103 ALA A N 1
ATOM 830 C CA . ALA A 1 103 ? -16.887 -6.087 25.844 1.00 93.19 103 ALA A CA 1
ATOM 831 C C . ALA A 1 103 ? -15.900 -5.632 24.752 1.00 93.19 103 ALA A C 1
ATOM 833 O O . ALA A 1 103 ? -16.234 -5.644 23.566 1.00 93.19 103 ALA A O 1
ATOM 834 N N . LEU A 1 104 ? -14.669 -5.279 25.134 1.00 92.12 104 LEU A N 1
ATOM 835 C CA . LEU A 1 104 ? -13.594 -4.906 24.209 1.00 92.12 104 LEU A CA 1
ATOM 836 C C . LEU A 1 104 ? -13.177 -6.093 23.328 1.00 92.12 104 LEU A C 1
ATOM 838 O O . LEU A 1 104 ? -13.092 -5.954 22.107 1.00 92.12 104 LEU A O 1
ATOM 842 N N . THR A 1 105 ? -13.013 -7.279 23.918 1.00 91.38 105 THR A N 1
ATOM 843 C CA . THR A 1 105 ? -12.670 -8.507 23.186 1.00 91.38 105 THR A CA 1
ATOM 844 C C . THR A 1 105 ? -13.785 -8.919 22.225 1.00 91.38 105 THR A C 1
ATOM 846 O O . THR A 1 105 ? -13.504 -9.282 21.083 1.00 91.38 105 THR A O 1
ATOM 849 N N . ALA A 1 106 ? -15.055 -8.812 22.634 1.00 90.00 106 ALA A N 1
ATOM 850 C CA . ALA A 1 106 ? -16.206 -9.064 21.765 1.00 90.00 106 ALA A CA 1
ATOM 851 C C . ALA A 1 106 ? -16.267 -8.088 20.576 1.00 90.00 106 ALA A C 1
ATOM 853 O O . ALA A 1 106 ? -16.720 -8.463 19.496 1.00 90.00 106 ALA A O 1
ATOM 854 N N . ALA A 1 107 ? -15.762 -6.862 20.748 1.00 89.00 107 ALA A N 1
ATOM 855 C CA . ALA A 1 107 ? -15.581 -5.887 19.673 1.00 89.00 107 ALA A CA 1
ATOM 856 C C . ALA A 1 107 ? -14.305 -6.117 18.831 1.00 89.00 107 ALA A C 1
ATOM 858 O O . ALA A 1 107 ? -14.012 -5.339 17.920 1.00 89.00 107 ALA A O 1
ATOM 859 N N . GLY A 1 108 ? -13.540 -7.178 19.114 1.00 88.00 108 GLY A N 1
ATOM 860 C CA . GLY A 1 108 ? -12.298 -7.516 18.420 1.00 88.00 108 GLY A CA 1
ATOM 861 C C . GLY A 1 108 ? -11.108 -6.630 18.797 1.00 88.00 108 GLY A C 1
ATOM 862 O O . GLY A 1 108 ? -10.104 -6.629 18.082 1.00 88.00 108 GLY A O 1
ATOM 863 N N . ILE A 1 109 ? -11.206 -5.874 19.893 1.00 89.56 109 ILE A N 1
ATOM 864 C CA . ILE A 1 109 ? -10.131 -5.024 20.408 1.00 89.56 109 ILE A CA 1
ATOM 865 C C . ILE A 1 109 ? -9.239 -5.869 21.316 1.00 89.56 109 ILE A C 1
ATOM 867 O O . ILE A 1 109 ? -9.708 -6.491 22.266 1.00 89.56 109 ILE A O 1
ATOM 871 N N . ARG A 1 110 ? -7.938 -5.892 21.013 1.00 86.69 110 ARG A N 1
ATOM 872 C CA . ARG A 1 110 ? -6.927 -6.572 21.830 1.00 86.69 110 ARG A CA 1
ATOM 873 C C . ARG A 1 110 ? -6.421 -5.627 22.914 1.00 86.69 110 ARG A C 1
ATOM 875 O O . ARG A 1 110 ? -6.212 -4.447 22.646 1.00 86.69 110 ARG A O 1
ATOM 882 N N . ILE A 1 111 ? -6.201 -6.166 24.107 1.00 85.38 111 ILE A N 1
ATOM 883 C CA . ILE A 1 111 ? -5.679 -5.439 25.265 1.00 85.38 111 ILE A CA 1
ATOM 884 C C . ILE A 1 111 ? -4.295 -6.016 25.573 1.00 85.38 111 ILE A C 1
ATOM 886 O O . ILE A 1 111 ? -4.145 -7.234 25.649 1.00 85.38 111 ILE A O 1
ATOM 890 N N . GLU A 1 112 ? -3.279 -5.164 25.703 1.00 83.00 112 GLU A N 1
ATOM 891 C CA . GLU A 1 112 ? -1.943 -5.581 26.143 1.00 83.00 112 GLU A CA 1
ATOM 892 C C . GLU A 1 112 ? -1.802 -5.376 27.658 1.00 83.00 112 GLU A C 1
ATOM 894 O O . GLU A 1 112 ? -2.104 -4.293 28.159 1.00 83.00 112 GLU A O 1
ATOM 899 N N . GLY A 1 113 ? -1.301 -6.392 28.374 1.00 69.06 113 GLY A N 1
ATOM 900 C CA . GLY A 1 113 ? -0.896 -6.268 29.781 1.00 69.06 113 GLY A CA 1
ATOM 901 C C . GLY A 1 113 ? -1.867 -6.795 30.844 1.00 69.06 113 GLY A C 1
ATOM 902 O O . GLY A 1 113 ? -1.888 -6.230 31.936 1.00 69.06 113 GLY A O 1
ATOM 903 N N . GLU A 1 114 ? -2.634 -7.854 30.562 1.00 52.84 114 GLU A N 1
ATOM 904 C CA . GLU A 1 114 ? -3.175 -8.704 31.644 1.00 52.84 114 GLU A CA 1
ATOM 905 C C . GLU A 1 114 ? -2.074 -9.531 32.326 1.00 52.84 114 GLU A C 1
ATOM 907 O O . GLU A 1 114 ? -1.211 -10.090 31.606 1.00 52.84 114 GLU A O 1
#

pLDDT: mean 89.24, std 8.53, range [48.47, 96.88]

Foldseek 3Di:
DPDQPVVQLVVLVVQLVVLVVVCVVCVVDPCSVVSNVVSVVSNCVSCPPCPVVVVVVVVVVVVVVVVVVVVVVPDDFDADDWDDDPPDPPPDTDHDPVRRCVRCVVSVHDDPDD